Protein AF-A0A936BQR2-F1 (afdb_monomer_lite)

Structure (mmCIF, N/CA/C/O backbone):
data_AF-A0A936BQR2-F1
#
_entry.id   AF-A0A936BQR2-F1
#
loop_
_atom_site.group_PDB
_atom_site.id
_atom_site.type_symbol
_atom_site.label_atom_id
_atom_site.label_alt_id
_atom_site.label_comp_id
_atom_site.label_asym_id
_atom_site.label_entity_id
_atom_site.label_seq_id
_atom_site.pdbx_PDB_ins_code
_atom_site.Cartn_x
_atom_site.Cartn_y
_atom_site.Cartn_z
_atom_site.occupancy
_atom_site.B_iso_or_equiv
_atom_site.auth_seq_id
_atom_site.auth_comp_id
_atom_site.auth_asym_id
_atom_site.auth_atom_id
_atom_site.pdbx_PDB_model_num
ATOM 1 N N . MET A 1 1 ? -41.779 11.388 10.250 1.00 41.12 1 MET A N 1
ATOM 2 C CA . MET A 1 1 ? -40.320 11.271 10.472 1.00 41.12 1 MET A CA 1
ATOM 3 C C . MET A 1 1 ? -39.659 11.053 9.117 1.00 41.12 1 MET A C 1
ATOM 5 O O . MET A 1 1 ? -39.902 10.021 8.506 1.00 41.12 1 MET A O 1
ATOM 9 N N . ALA A 1 2 ? -38.935 12.044 8.592 1.00 42.56 2 ALA A N 1
ATOM 10 C CA . ALA A 1 2 ? -38.264 11.932 7.296 1.00 42.56 2 ALA A CA 1
ATOM 11 C C . ALA A 1 2 ? -36.921 11.211 7.485 1.00 42.56 2 ALA A C 1
ATOM 13 O O . ALA A 1 2 ? -36.078 11.662 8.257 1.00 42.56 2 ALA A O 1
ATOM 14 N N . ARG A 1 3 ? -36.742 10.065 6.821 1.00 50.03 3 ARG A N 1
ATOM 15 C CA . ARG A 1 3 ? -35.453 9.361 6.762 1.00 50.03 3 ARG A CA 1
ATOM 16 C C . ARG A 1 3 ? -34.489 10.243 5.958 1.00 50.03 3 ARG A C 1
ATOM 18 O O . ARG A 1 3 ? -34.887 10.659 4.868 1.00 50.03 3 ARG A O 1
ATOM 25 N N . PRO A 1 4 ? -33.266 10.541 6.428 1.00 55.00 4 PRO A N 1
ATOM 26 C CA . PRO A 1 4 ? -32.310 11.248 5.592 1.00 55.00 4 PRO A CA 1
ATOM 27 C C . PRO A 1 4 ? -31.961 10.343 4.407 1.00 55.00 4 PRO A C 1
ATOM 29 O O . PRO A 1 4 ? -31.366 9.278 4.560 1.00 55.00 4 PRO A O 1
ATOM 32 N N . SER A 1 5 ? -32.414 10.751 3.224 1.00 53.25 5 SER A N 1
ATOM 33 C CA . SER A 1 5 ? -31.957 10.229 1.944 1.00 53.25 5 SER A CA 1
ATOM 34 C C . SER A 1 5 ? -30.459 10.501 1.859 1.00 53.25 5 SER A C 1
ATOM 36 O O . SER A 1 5 ? -30.055 11.632 1.598 1.00 53.25 5 SER A O 1
ATOM 38 N N . SER A 1 6 ? -29.635 9.485 2.116 1.00 56.16 6 SER A N 1
ATOM 39 C CA . SER A 1 6 ? -28.209 9.536 1.813 1.00 56.16 6 SER A CA 1
ATOM 40 C C . SER A 1 6 ? -28.067 9.636 0.297 1.00 56.16 6 SER A C 1
ATOM 42 O O . SER A 1 6 ? -28.159 8.630 -0.411 1.00 56.16 6 SER A O 1
ATOM 44 N N . SER A 1 7 ? -27.912 10.858 -0.198 1.00 56.66 7 SER A N 1
ATOM 45 C CA . SER A 1 7 ? -27.530 11.156 -1.571 1.00 56.66 7 SER A CA 1
ATOM 46 C C . SER A 1 7 ? -26.202 10.454 -1.835 1.00 56.66 7 SER A C 1
ATOM 48 O O . SER A 1 7 ? -25.147 10.925 -1.423 1.00 56.66 7 SER A O 1
ATOM 50 N N . HIS A 1 8 ? -26.253 9.262 -2.423 1.00 58.16 8 HIS A N 1
ATOM 51 C CA . HIS A 1 8 ? -25.055 8.536 -2.808 1.00 58.16 8 HIS A CA 1
ATOM 52 C C . HIS A 1 8 ? -24.486 9.267 -4.025 1.00 58.16 8 HIS A C 1
ATOM 54 O O . HIS A 1 8 ? -24.957 9.081 -5.149 1.00 58.16 8 HIS A O 1
ATOM 60 N N . ASP A 1 9 ? -23.543 10.176 -3.784 1.00 57.75 9 ASP A N 1
ATOM 61 C CA . ASP A 1 9 ? -22.760 10.810 -4.835 1.00 57.75 9 ASP A CA 1
ATOM 62 C C . ASP A 1 9 ? -22.089 9.690 -5.636 1.00 57.75 9 ASP A C 1
ATOM 64 O O . ASP A 1 9 ? -21.224 8.980 -5.127 1.00 57.75 9 ASP A O 1
ATOM 68 N N . LYS A 1 10 ? -22.516 9.476 -6.887 1.00 59.38 10 LYS A N 1
ATOM 69 C CA . LYS A 1 10 ? -22.007 8.390 -7.752 1.00 59.38 10 LYS A CA 1
ATOM 70 C C . LYS A 1 10 ? -20.494 8.480 -8.010 1.00 59.38 10 LYS A C 1
ATOM 72 O O . LYS A 1 10 ? -19.912 7.566 -8.584 1.00 59.38 10 LYS A O 1
ATOM 77 N N . THR A 1 11 ? -19.874 9.585 -7.612 1.00 64.81 11 THR A N 1
ATOM 78 C CA . THR A 1 11 ? -18.440 9.876 -7.669 1.00 64.81 11 THR A CA 1
ATOM 79 C C . THR A 1 11 ? -17.664 9.356 -6.459 1.00 64.81 1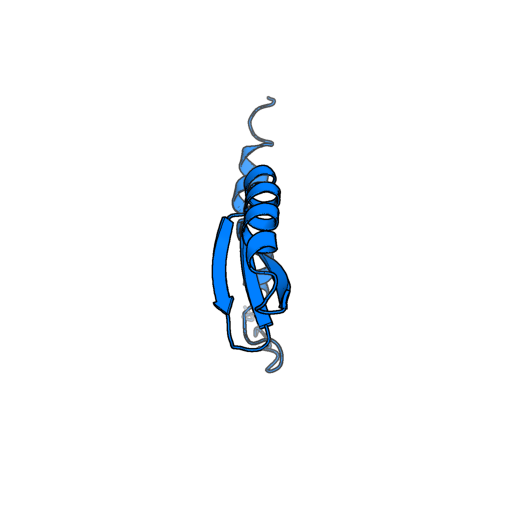1 THR A C 1
ATOM 81 O O . THR A 1 11 ? -16.455 9.163 -6.573 1.00 64.81 11 THR A O 1
ATOM 84 N N . LYS A 1 12 ? -18.317 9.087 -5.319 1.00 61.03 12 LYS A N 1
ATOM 85 C CA . LYS A 1 12 ? -17.683 8.474 -4.147 1.00 61.03 12 LYS A CA 1
ATOM 86 C C . LYS A 1 12 ? -18.099 7.001 -4.052 1.00 61.03 12 LYS A C 1
ATOM 88 O O . LYS A 1 12 ? -19.212 6.713 -3.625 1.00 61.03 12 LYS A O 1
ATOM 93 N N . PRO A 1 13 ? -17.217 6.049 -4.418 1.00 71.19 13 PRO A N 1
ATOM 94 C CA . PRO A 1 13 ? -17.552 4.621 -4.455 1.00 71.19 13 PRO A CA 1
ATOM 95 C C . PRO A 1 13 ? -17.829 4.012 -3.073 1.00 71.19 13 PRO A C 1
ATOM 97 O O . PRO A 1 13 ? -18.259 2.863 -2.986 1.00 71.19 13 PRO A O 1
ATOM 100 N N . TYR A 1 14 ? -17.571 4.759 -1.998 1.00 67.94 14 TYR A N 1
ATOM 101 C CA . TYR A 1 14 ? -17.726 4.302 -0.626 1.00 67.94 14 TYR A CA 1
ATOM 102 C C . TYR A 1 14 ? -18.501 5.331 0.212 1.00 67.94 14 TYR A C 1
ATOM 104 O O . TYR A 1 14 ? -18.374 6.533 -0.035 1.00 67.94 14 TYR A O 1
ATOM 112 N N . PRO A 1 15 ? -19.281 4.886 1.218 1.00 78.44 15 PRO A N 1
ATOM 113 C CA . PRO A 1 15 ? -19.990 5.781 2.130 1.00 78.44 15 PRO A CA 1
ATOM 114 C C . PRO A 1 15 ? -19.046 6.720 2.890 1.00 78.44 15 PRO A C 1
ATOM 116 O O . PRO A 1 15 ? -17.990 6.298 3.351 1.00 78.44 15 PRO A O 1
ATOM 119 N N . GLU A 1 16 ? -19.475 7.959 3.133 1.00 75.88 16 GLU A N 1
ATOM 120 C CA . GLU A 1 16 ? -18.697 8.964 3.879 1.00 75.88 16 GLU A CA 1
ATOM 121 C C . GLU A 1 16 ? -18.314 8.495 5.296 1.00 75.88 16 GLU A C 1
ATOM 123 O O . GLU A 1 16 ? -17.212 8.754 5.775 1.00 75.88 16 GLU A O 1
ATOM 128 N N . ALA A 1 17 ? -19.173 7.698 5.939 1.00 75.81 17 ALA A N 1
ATOM 129 C CA . ALA A 1 17 ? -18.893 7.090 7.240 1.00 75.81 17 ALA A CA 1
ATOM 130 C C . ALA A 1 17 ? -17.621 6.211 7.249 1.00 75.81 17 ALA A C 1
ATOM 132 O O . ALA A 1 17 ? -17.021 6.010 8.302 1.00 75.81 17 ALA A O 1
ATOM 133 N N . TRP A 1 18 ? -17.172 5.694 6.098 1.00 75.19 18 TRP A N 1
ATOM 134 C CA . TRP A 1 18 ? -15.933 4.912 6.012 1.00 75.19 18 TRP A CA 1
ATOM 135 C C . TRP A 1 18 ? -14.677 5.776 6.153 1.00 75.19 18 TRP A C 1
ATOM 137 O O . TRP A 1 18 ? -13.682 5.325 6.721 1.00 75.19 18 TRP A O 1
ATOM 147 N N . GLU A 1 19 ? -14.733 7.040 5.729 1.00 74.62 19 GLU A N 1
ATOM 148 C CA . GLU A 1 19 ? -13.656 8.006 5.978 1.00 74.62 19 GLU A CA 1
ATOM 149 C C . GLU A 1 19 ? -13.496 8.279 7.492 1.00 74.62 19 GLU A C 1
ATOM 151 O O . GLU A 1 19 ? -12.423 8.667 7.958 1.00 74.62 19 GLU A O 1
ATOM 156 N N . GLN A 1 20 ? -14.540 8.031 8.293 1.00 77.12 20 GLN A N 1
ATOM 157 C CA . GLN A 1 20 ? -14.551 8.265 9.742 1.00 77.12 20 GLN A CA 1
ATOM 158 C C . GLN A 1 20 ? -14.002 7.098 10.577 1.00 77.12 20 GLN A C 1
ATOM 160 O O . GLN A 1 20 ? -13.665 7.300 11.742 1.00 77.12 20 GLN A O 1
ATOM 165 N N . VAL A 1 21 ? -13.868 5.891 10.014 1.00 81.88 21 VAL A N 1
ATOM 166 C CA . VAL A 1 21 ? -13.442 4.691 10.771 1.00 81.88 21 VAL A CA 1
ATOM 167 C C . VAL A 1 21 ? -11.981 4.309 10.550 1.00 81.88 21 VAL A C 1
ATOM 169 O O . VAL A 1 21 ? -11.375 3.672 11.417 1.00 81.88 21 VAL A O 1
ATOM 172 N N . ALA A 1 22 ? -11.383 4.708 9.427 1.00 85.69 22 ALA A N 1
ATOM 173 C CA . ALA A 1 22 ? -9.995 4.393 9.114 1.00 85.69 22 ALA A CA 1
ATOM 174 C C . ALA A 1 22 ? -9.345 5.460 8.231 1.00 85.69 22 ALA A C 1
ATOM 176 O O . ALA A 1 22 ? -9.994 6.073 7.391 1.00 85.69 22 ALA A O 1
ATOM 177 N N . ASP A 1 23 ? -8.040 5.640 8.404 1.00 89.25 23 ASP A N 1
ATOM 178 C CA . ASP A 1 23 ? -7.195 6.368 7.469 1.00 89.25 23 ASP A CA 1
ATOM 179 C C . ASP A 1 23 ? -6.406 5.380 6.607 1.00 89.25 23 ASP A C 1
ATOM 181 O O . ASP A 1 23 ? -5.950 4.336 7.087 1.00 89.25 23 ASP A O 1
ATOM 185 N N . LEU A 1 24 ? -6.206 5.737 5.338 1.00 91.25 24 LEU A N 1
ATOM 186 C CA . LEU A 1 24 ? -5.377 4.996 4.391 1.00 91.25 24 LEU A 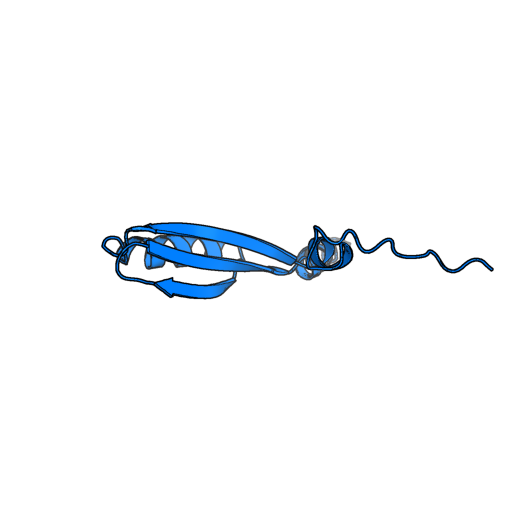CA 1
ATOM 187 C C . LEU A 1 24 ? -4.212 5.862 3.909 1.00 91.25 24 LEU A C 1
ATOM 189 O O . LEU A 1 24 ? -4.336 7.075 3.748 1.00 91.25 24 LEU A O 1
ATOM 193 N N . ARG A 1 25 ? -3.068 5.227 3.658 1.00 93.69 25 ARG A N 1
ATOM 194 C CA . ARG A 1 25 ? -1.886 5.847 3.053 1.00 93.69 25 ARG A CA 1
ATOM 195 C C . ARG A 1 25 ? -1.370 4.971 1.932 1.00 93.69 25 ARG A C 1
ATOM 197 O O . ARG A 1 25 ? -1.203 3.769 2.117 1.00 93.69 25 ARG A O 1
ATOM 204 N N . VAL A 1 26 ? -1.092 5.586 0.789 1.00 94.81 26 VAL A N 1
ATOM 205 C CA . VAL A 1 26 ? -0.573 4.898 -0.392 1.00 94.81 26 VAL A CA 1
ATOM 206 C C . VAL A 1 26 ? 0.794 5.471 -0.725 1.00 94.81 26 VAL A C 1
ATOM 208 O O . VAL A 1 26 ? 0.929 6.676 -0.921 1.00 94.81 26 VAL A O 1
ATOM 211 N N . PHE A 1 27 ? 1.794 4.603 -0.792 1.00 95.38 27 PHE A N 1
ATOM 212 C CA . PHE A 1 27 ? 3.123 4.933 -1.290 1.00 95.38 27 PHE A CA 1
ATOM 213 C C . PHE A 1 27 ? 3.303 4.298 -2.659 1.00 95.38 27 PHE A C 1
ATOM 215 O O . PHE A 1 27 ? 2.879 3.162 -2.873 1.00 95.38 27 PHE A O 1
ATOM 222 N N . ARG A 1 28 ? 3.926 5.040 -3.573 1.00 95.00 28 ARG A N 1
ATOM 223 C CA . ARG A 1 28 ? 4.278 4.566 -4.909 1.00 95.00 28 ARG A CA 1
ATOM 224 C C . ARG A 1 28 ? 5.753 4.813 -5.159 1.00 95.00 28 ARG A C 1
ATOM 226 O O . ARG A 1 28 ? 6.284 5.844 -4.753 1.00 95.00 28 ARG A O 1
ATOM 233 N N . THR A 1 29 ? 6.401 3.870 -5.817 1.00 95.06 29 THR A N 1
ATOM 234 C CA . THR A 1 29 ? 7.777 4.006 -6.297 1.00 95.06 29 THR A CA 1
ATOM 235 C C . THR A 1 29 ? 7.948 3.121 -7.521 1.00 95.06 29 THR A C 1
ATOM 237 O O . THR A 1 29 ? 7.022 2.407 -7.905 1.00 95.06 29 THR A O 1
ATOM 240 N N . THR A 1 30 ? 9.107 3.174 -8.166 1.00 93.69 30 THR A N 1
ATOM 241 C CA . THR A 1 30 ? 9.369 2.288 -9.302 1.00 93.69 30 THR A CA 1
ATOM 242 C C . THR A 1 30 ? 9.522 0.837 -8.843 1.00 93.69 30 THR A C 1
ATOM 244 O O . THR A 1 30 ? 10.005 0.577 -7.740 1.00 93.69 30 THR A O 1
ATOM 247 N N . ALA A 1 31 ? 9.188 -0.128 -9.699 1.00 88.69 31 ALA A N 1
ATOM 248 C CA . ALA A 1 31 ? 9.367 -1.549 -9.391 1.00 88.69 31 ALA A CA 1
ATOM 249 C C . ALA A 1 31 ? 10.833 -1.926 -9.095 1.00 88.69 31 ALA A C 1
ATOM 251 O O . ALA A 1 31 ? 11.101 -2.939 -8.464 1.00 88.69 31 ALA A O 1
ATOM 252 N N . ARG A 1 32 ? 11.812 -1.105 -9.494 1.00 89.38 32 ARG A N 1
ATOM 253 C CA . ARG A 1 32 ? 13.237 -1.331 -9.189 1.00 89.38 32 ARG A CA 1
ATOM 254 C C . ARG A 1 32 ? 13.622 -0.962 -7.756 1.00 89.38 32 ARG A C 1
ATOM 256 O O . ARG A 1 32 ? 14.665 -1.388 -7.277 1.00 89.38 32 ARG A O 1
ATOM 263 N N . GLU A 1 33 ? 12.793 -0.191 -7.061 1.00 89.81 33 GLU A N 1
ATOM 264 C CA . GLU A 1 33 ? 13.079 0.337 -5.724 1.00 89.81 33 GLU A CA 1
ATOM 265 C C . GLU A 1 33 ? 12.347 -0.448 -4.623 1.00 89.81 33 GLU A C 1
ATOM 267 O O . GLU A 1 33 ? 11.844 0.134 -3.659 1.00 89.81 33 GLU A O 1
ATOM 272 N N . TRP A 1 34 ? 12.306 -1.781 -4.746 1.00 88.94 34 TRP A N 1
ATOM 273 C CA . TRP A 1 34 ? 11.663 -2.679 -3.773 1.00 88.94 34 TRP A CA 1
ATOM 274 C C . TRP A 1 34 ? 12.163 -2.492 -2.333 1.00 88.94 34 TRP A C 1
ATOM 276 O O . TRP A 1 34 ? 11.389 -2.648 -1.390 1.00 88.94 34 TRP A O 1
ATOM 286 N N . ASP A 1 35 ? 13.424 -2.097 -2.154 1.00 91.81 35 ASP A N 1
ATOM 287 C CA . ASP A 1 35 ? 14.038 -1.878 -0.838 1.00 91.81 35 ASP A CA 1
ATOM 288 C C . ASP A 1 35 ? 13.309 -0.801 -0.008 1.00 91.81 35 ASP A C 1
ATOM 290 O O . ASP A 1 35 ? 13.138 -0.934 1.207 1.00 91.81 35 ASP A O 1
ATOM 294 N N . ARG A 1 36 ? 12.726 0.210 -0.674 1.00 92.88 36 ARG A N 1
ATOM 295 C CA . ARG A 1 36 ? 11.959 1.277 -0.008 1.00 92.88 36 ARG A CA 1
ATOM 296 C C . ARG A 1 36 ? 10.756 0.747 0.768 1.00 92.88 36 ARG A C 1
ATOM 298 O O . ARG A 1 36 ? 10.353 1.360 1.758 1.00 92.88 36 ARG A O 1
ATOM 305 N N . LEU A 1 37 ? 10.200 -0.401 0.369 1.00 93.62 37 LEU A N 1
ATOM 306 C CA . LEU A 1 37 ? 9.085 -1.027 1.074 1.00 93.62 37 LEU A CA 1
ATOM 307 C C . LEU A 1 37 ? 9.454 -1.383 2.518 1.00 93.62 37 LEU A C 1
ATOM 309 O O . LEU A 1 37 ? 8.628 -1.203 3.416 1.00 93.62 37 LEU A O 1
ATOM 313 N N . ALA A 1 38 ? 10.678 -1.861 2.758 1.00 93.69 38 ALA A N 1
ATOM 314 C CA . ALA A 1 38 ? 11.142 -2.192 4.101 1.00 93.69 38 ALA A CA 1
ATOM 315 C C . ALA A 1 38 ? 11.204 -0.933 4.980 1.00 93.69 38 ALA A C 1
ATOM 317 O O . ALA A 1 38 ? 10.689 -0.934 6.102 1.00 93.69 38 ALA A O 1
ATOM 318 N N . THR A 1 39 ? 11.736 0.166 4.436 1.00 96.25 39 THR A N 1
ATOM 319 C CA . THR A 1 39 ? 11.775 1.472 5.107 1.00 96.25 39 THR A CA 1
ATOM 320 C C . THR A 1 39 ? 10.373 1.987 5.430 1.00 96.25 39 THR A C 1
ATOM 322 O O . THR A 1 39 ? 10.103 2.370 6.570 1.00 96.25 39 THR A O 1
ATOM 325 N N . TRP A 1 40 ? 9.447 1.954 4.466 1.00 96.69 40 TRP A N 1
ATOM 326 C CA . TRP A 1 40 ? 8.066 2.389 4.693 1.00 96.69 40 TRP A CA 1
ATOM 327 C C . TRP A 1 40 ? 7.365 1.529 5.731 1.00 96.69 40 TRP A C 1
ATOM 329 O O . TRP A 1 40 ? 6.681 2.060 6.603 1.00 96.69 40 TRP A O 1
ATOM 339 N N . ARG A 1 41 ? 7.550 0.206 5.675 1.00 95.94 41 ARG A N 1
ATOM 340 C CA . ARG A 1 41 ? 6.970 -0.715 6.651 1.00 95.94 41 ARG A CA 1
ATOM 341 C C . ARG A 1 41 ? 7.459 -0.394 8.057 1.00 95.94 41 ARG A C 1
ATOM 343 O O . ARG A 1 41 ? 6.633 -0.365 8.967 1.00 95.94 41 ARG A O 1
ATOM 350 N N . ALA A 1 42 ? 8.750 -0.125 8.236 1.00 96.62 42 ALA A N 1
ATOM 351 C CA . ALA A 1 42 ? 9.308 0.248 9.531 1.00 96.62 42 ALA A CA 1
ATOM 352 C C . ALA A 1 42 ? 8.719 1.573 10.058 1.00 96.62 42 ALA A C 1
ATOM 354 O O . ALA A 1 42 ? 8.221 1.603 11.186 1.00 96.62 42 ALA A O 1
ATOM 355 N N . ASP A 1 43 ? 8.693 2.639 9.243 1.00 96.19 43 ASP A N 1
ATOM 356 C CA . ASP A 1 43 ? 8.129 3.942 9.647 1.00 96.19 43 ASP A CA 1
ATOM 357 C C . ASP A 1 43 ? 6.632 3.845 9.972 1.00 96.19 43 ASP A C 1
ATOM 359 O O . ASP A 1 43 ? 6.166 4.308 11.015 1.00 96.19 43 ASP A O 1
ATOM 363 N N . MET A 1 44 ? 5.866 3.187 9.100 1.00 96.19 44 MET A N 1
ATOM 364 C CA . MET A 1 44 ? 4.424 3.031 9.261 1.00 96.19 44 MET A CA 1
ATOM 365 C C . MET A 1 44 ? 4.091 2.192 10.496 1.00 96.19 44 MET A C 1
ATOM 367 O O . MET A 1 44 ? 3.270 2.619 11.311 1.00 96.19 44 MET A O 1
ATOM 371 N N . THR A 1 45 ? 4.782 1.068 10.706 1.00 94.00 45 THR A N 1
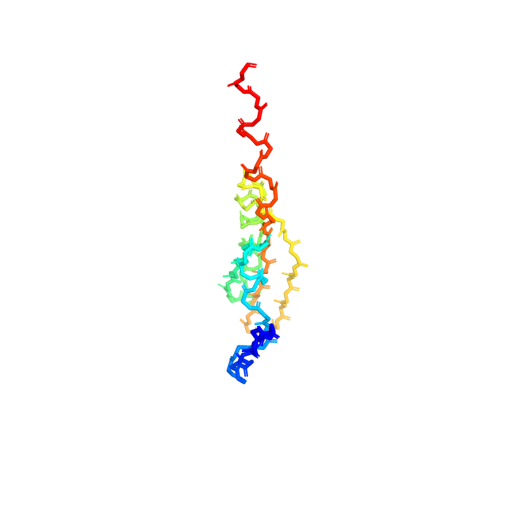ATOM 372 C CA . THR A 1 45 ? 4.574 0.218 11.891 1.00 94.00 45 THR A CA 1
ATOM 373 C C . THR A 1 45 ? 4.860 0.991 13.178 1.00 94.00 45 THR A C 1
ATOM 375 O O . THR A 1 45 ? 4.047 0.955 14.100 1.00 94.00 45 THR A O 1
ATOM 378 N N . LYS A 1 46 ? 5.947 1.779 13.225 1.00 94.81 46 LYS A N 1
ATOM 379 C CA . LYS A 1 46 ? 6.276 2.648 14.371 1.00 94.81 46 LYS A CA 1
ATOM 380 C C . LYS A 1 46 ? 5.173 3.665 14.679 1.00 94.81 46 LYS A C 1
ATOM 382 O O . LYS A 1 46 ? 4.978 4.046 15.828 1.00 94.81 46 LYS A O 1
ATOM 387 N N . ARG A 1 47 ? 4.429 4.099 13.662 1.00 92.81 47 ARG A N 1
ATOM 388 C CA . ARG A 1 47 ? 3.333 5.076 13.770 1.00 92.81 47 ARG A CA 1
ATOM 389 C C . ARG A 1 47 ? 1.958 4.424 13.975 1.00 92.81 47 ARG A C 1
ATOM 391 O O . ARG A 1 47 ? 0.934 5.119 13.934 1.00 92.81 47 ARG A O 1
ATOM 398 N N . GLY A 1 48 ? 1.921 3.106 14.177 1.00 92.62 48 GLY A N 1
ATOM 399 C CA . GLY A 1 48 ? 0.700 2.326 14.379 1.00 92.62 48 GLY A CA 1
ATOM 400 C C . GLY A 1 48 ? -0.100 2.071 13.100 1.00 92.62 48 GLY A C 1
ATOM 401 O O . GLY A 1 48 ? -1.289 1.776 13.171 1.00 92.62 48 GLY A O 1
ATOM 402 N N . TRP A 1 49 ? 0.518 2.220 11.930 1.00 95.44 49 TRP A N 1
ATOM 403 C CA . TRP A 1 49 ? -0.079 1.867 10.645 1.00 95.44 49 TRP A CA 1
ATOM 404 C C . TRP A 1 49 ? 0.250 0.419 10.290 1.00 95.44 49 TRP A C 1
ATOM 406 O O . TRP A 1 49 ? 1.360 -0.055 10.530 1.00 95.44 49 TRP A O 1
ATOM 416 N N . LYS A 1 50 ? -0.702 -0.280 9.674 1.00 94.25 50 LYS A N 1
ATOM 417 C CA . LYS A 1 50 ? -0.540 -1.665 9.222 1.00 94.25 50 LYS A CA 1
ATOM 418 C C . LYS A 1 50 ? -0.460 -1.708 7.704 1.00 94.25 50 LYS A C 1
ATOM 420 O O . LYS A 1 50 ? -1.251 -1.055 7.029 1.00 94.25 50 LYS A O 1
ATOM 425 N N . LEU A 1 51 ? 0.487 -2.477 7.171 1.00 95.56 51 LEU A N 1
ATOM 426 C CA . LEU A 1 51 ? 0.563 -2.751 5.737 1.00 95.56 51 LEU A CA 1
ATOM 427 C C . LEU A 1 51 ? -0.594 -3.681 5.356 1.00 95.56 51 LEU A C 1
ATOM 429 O O . LEU A 1 51 ? -0.694 -4.781 5.893 1.00 95.56 51 LEU A O 1
ATOM 433 N N . LEU A 1 52 ? -1.468 -3.222 4.465 1.00 94.69 52 LEU A N 1
ATOM 434 C CA . LEU A 1 52 ? -2.669 -3.947 4.048 1.00 94.69 52 LEU A CA 1
ATOM 435 C C . LEU A 1 52 ? -2.462 -4.681 2.728 1.00 94.69 52 LEU A C 1
ATOM 437 O O . LEU A 1 52 ? -2.919 -5.808 2.563 1.00 94.69 52 LEU A O 1
ATOM 441 N N . ARG A 1 53 ? -1.795 -4.029 1.774 1.00 94.75 53 ARG A N 1
ATOM 442 C CA . ARG A 1 53 ? -1.568 -4.580 0.440 1.00 94.75 53 ARG A CA 1
ATOM 443 C C . ARG A 1 53 ? -0.282 -4.027 -0.145 1.00 94.75 53 ARG A C 1
ATOM 445 O O . ARG A 1 53 ? 0.008 -2.845 0.004 1.00 94.75 53 ARG A O 1
ATOM 452 N N . VAL A 1 54 ? 0.449 -4.880 -0.846 1.00 95.44 54 VAL A N 1
ATOM 453 C CA . VAL A 1 54 ? 1.508 -4.471 -1.767 1.00 95.44 54 VAL A CA 1
ATOM 454 C C . VAL A 1 54 ? 1.130 -5.017 -3.130 1.00 95.44 54 VAL A C 1
ATOM 456 O O . VAL A 1 54 ? 0.756 -6.183 -3.248 1.00 95.44 54 VAL A O 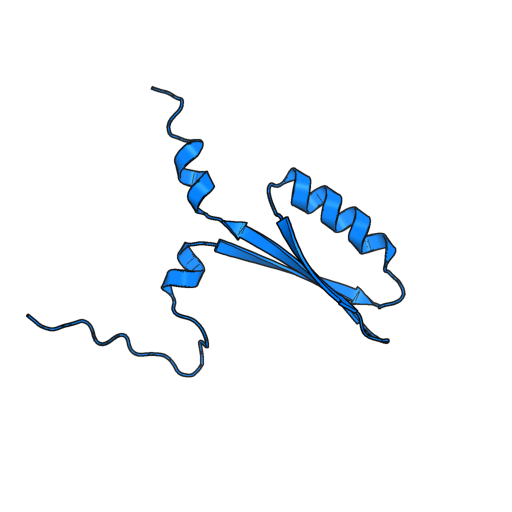1
ATOM 459 N N . THR A 1 55 ? 1.180 -4.170 -4.144 1.00 94.62 55 THR A N 1
ATOM 460 C CA . THR A 1 55 ? 1.040 -4.564 -5.544 1.00 94.62 55 THR A CA 1
ATOM 461 C 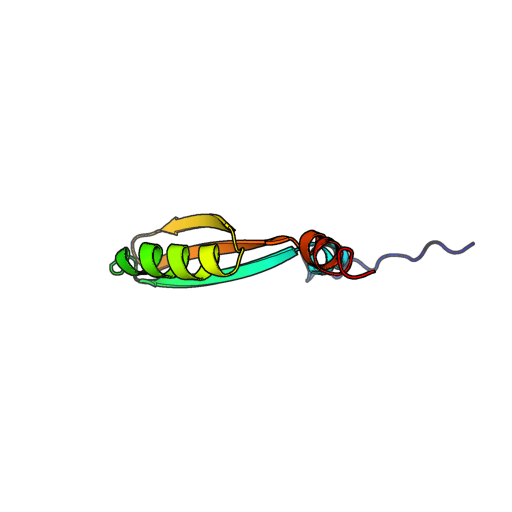C . THR A 1 55 ? 2.271 -4.080 -6.282 1.00 94.62 55 THR A C 1
ATOM 463 O O . THR A 1 55 ? 2.692 -2.946 -6.081 1.00 94.62 55 THR A O 1
ATOM 466 N N . THR A 1 56 ? 2.846 -4.932 -7.118 1.00 91.69 56 THR A N 1
ATOM 467 C CA . THR A 1 56 ? 3.938 -4.564 -8.018 1.00 91.69 56 THR A CA 1
ATOM 468 C C . THR A 1 56 ? 3.535 -4.973 -9.425 1.00 91.69 56 THR A C 1
ATOM 470 O O . THR A 1 56 ? 2.936 -6.037 -9.594 1.00 91.69 56 THR A O 1
ATOM 473 N N . ASP A 1 57 ? 3.859 -4.145 -10.405 1.00 88.62 57 ASP A N 1
ATOM 474 C CA . ASP A 1 57 ? 3.990 -4.556 -11.802 1.00 88.62 57 ASP A CA 1
ATOM 475 C C . ASP A 1 57 ? 5.457 -4.360 -12.250 1.00 88.62 57 ASP A C 1
ATOM 477 O O . ASP A 1 57 ? 6.337 -4.200 -11.397 1.00 88.62 57 ASP A O 1
ATOM 481 N N . ASP A 1 58 ? 5.732 -4.408 -13.555 1.00 86.88 58 ASP A N 1
ATOM 482 C CA . ASP A 1 58 ? 7.041 -4.104 -14.147 1.00 86.88 58 ASP A CA 1
ATOM 483 C C . ASP A 1 58 ? 7.461 -2.630 -13.972 1.00 86.88 58 ASP A C 1
ATOM 485 O O . ASP A 1 58 ? 8.656 -2.316 -13.995 1.00 86.88 58 ASP A O 1
ATOM 489 N N . VAL A 1 59 ? 6.503 -1.715 -13.791 1.00 89.06 59 VAL A N 1
ATOM 490 C CA . VAL A 1 59 ? 6.738 -0.265 -13.746 1.00 89.06 59 VAL A CA 1
ATOM 491 C C . VAL A 1 59 ? 6.678 0.287 -12.325 1.00 89.06 59 VAL A C 1
ATOM 493 O O . VAL A 1 59 ? 7.597 0.998 -11.901 1.00 89.06 59 VAL A O 1
ATOM 496 N N . GLU A 1 60 ? 5.632 -0.030 -11.567 1.00 93.12 60 GLU A N 1
ATOM 497 C CA . GLU A 1 60 ? 5.376 0.546 -10.251 1.00 93.12 60 GLU A CA 1
ATOM 498 C C . GLU A 1 60 ? 5.233 -0.499 -9.142 1.00 93.12 60 GLU A C 1
ATOM 500 O O . GLU A 1 60 ? 4.677 -1.584 -9.296 1.00 93.12 60 GLU A O 1
ATOM 505 N N . LEU A 1 61 ? 5.719 -0.113 -7.966 1.00 94.44 61 LEU A N 1
ATOM 506 C CA . LEU A 1 61 ? 5.413 -0.743 -6.697 1.00 94.44 61 LEU A CA 1
ATOM 507 C C . LEU A 1 61 ? 4.516 0.200 -5.907 1.00 94.44 61 LEU A C 1
ATOM 509 O O . LEU A 1 61 ? 4.862 1.358 -5.658 1.00 94.44 61 LEU A O 1
ATOM 513 N N . VAL A 1 62 ? 3.380 -0.323 -5.464 1.00 96.25 62 VAL A N 1
ATOM 514 C CA . VAL A 1 62 ? 2.385 0.390 -4.670 1.00 96.25 62 VAL 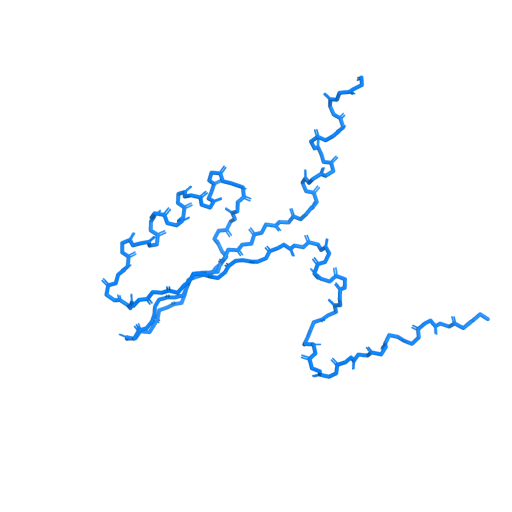A CA 1
ATOM 515 C C . VAL A 1 62 ? 2.181 -0.327 -3.341 1.00 96.25 62 VAL A C 1
ATOM 517 O O . VAL A 1 62 ? 1.847 -1.510 -3.296 1.00 96.25 62 VAL A O 1
ATOM 520 N N . ALA A 1 63 ? 2.351 0.402 -2.241 1.00 96.88 63 ALA A N 1
ATOM 521 C CA . ALA A 1 63 ? 2.127 -0.088 -0.887 1.00 96.88 63 ALA A CA 1
ATOM 522 C C . ALA A 1 63 ? 0.971 0.674 -0.231 1.00 96.88 63 ALA A C 1
ATOM 524 O O . ALA A 1 63 ? 1.002 1.900 -0.118 1.00 96.88 63 ALA A O 1
ATOM 525 N N . VAL A 1 64 ? -0.042 -0.062 0.221 1.00 96.38 64 VAL A N 1
ATOM 526 C CA . VAL A 1 64 ? -1.239 0.464 0.880 1.00 96.38 64 VAL A CA 1
ATOM 527 C C . VAL A 1 64 ? -1.174 0.145 2.365 1.00 96.38 64 VAL A C 1
ATOM 529 O O . VAL A 1 64 ? -1.124 -1.019 2.764 1.00 96.38 64 VAL A O 1
ATOM 532 N N . PHE A 1 65 ? -1.223 1.186 3.184 1.00 95.94 65 PHE A N 1
ATOM 533 C CA . PHE A 1 65 ? -1.269 1.115 4.636 1.00 95.94 65 PHE A CA 1
ATOM 534 C C . PHE A 1 65 ? -2.613 1.608 5.153 1.00 95.94 65 PHE A C 1
ATOM 536 O O . PHE A 1 65 ? -3.205 2.517 4.575 1.00 95.94 65 PHE A O 1
ATOM 543 N N . GLY A 1 66 ? -3.057 1.054 6.277 1.00 93.88 66 GLY A N 1
ATOM 544 C CA . GLY A 1 66 ? -4.257 1.504 6.967 1.00 93.88 66 GLY A CA 1
ATOM 545 C C . GLY A 1 66 ? -4.070 1.622 8.470 1.00 93.88 66 GLY A C 1
ATOM 546 O O . GLY A 1 66 ? -3.261 0.911 9.075 1.00 93.88 66 GLY A O 1
ATOM 547 N N . LYS A 1 67 ? -4.836 2.531 9.066 1.00 92.06 67 LYS A N 1
ATOM 548 C CA . LYS A 1 67 ? -4.910 2.750 10.509 1.00 92.06 67 LYS A CA 1
ATOM 549 C C . LYS A 1 67 ? -6.360 3.018 10.904 1.00 92.06 67 LYS A C 1
ATOM 551 O O . LYS A 1 67 ? -6.987 3.924 10.373 1.00 92.06 67 LYS A O 1
ATOM 556 N N . THR A 1 68 ? -6.906 2.227 11.822 1.00 87.81 68 THR A N 1
ATOM 557 C CA . THR A 1 68 ? -8.274 2.404 12.333 1.00 87.81 68 THR A CA 1
ATOM 558 C C . THR A 1 68 ? -8.323 3.521 13.373 1.00 87.81 68 THR A C 1
ATOM 560 O O . THR A 1 68 ? -7.477 3.569 14.266 1.00 87.81 68 THR A O 1
ATOM 563 N N . LYS A 1 69 ? -9.335 4.389 13.300 1.00 80.31 69 LYS A N 1
ATOM 564 C CA . LYS A 1 69 ? -9.518 5.532 14.214 1.00 80.31 69 LYS A CA 1
ATOM 565 C C . LYS A 1 69 ? -10.036 5.128 15.599 1.00 80.31 69 LYS A C 1
ATOM 567 O O . LYS A 1 69 ? -9.926 5.911 16.536 1.00 80.31 69 LYS A O 1
ATOM 572 N N . SER A 1 70 ? -10.507 3.889 15.764 1.00 65.81 70 SER A N 1
ATOM 573 C CA . SER A 1 70 ? -11.000 3.327 17.034 1.00 65.81 70 SER A CA 1
ATOM 574 C C . SER A 1 70 ? -9.961 3.317 18.170 1.00 65.81 70 SER A C 1
ATOM 576 O O . SER A 1 70 ? -10.337 3.238 19.334 1.00 65.81 70 SER A O 1
ATOM 578 N N . ASP A 1 71 ? -8.670 3.455 17.852 1.00 51.28 71 ASP A N 1
ATOM 579 C CA . ASP A 1 71 ? -7.578 3.514 18.835 1.00 51.28 71 ASP A CA 1
ATOM 580 C C . ASP A 1 71 ? -7.365 4.926 19.431 1.00 51.28 71 ASP A C 1
ATOM 582 O O . ASP A 1 71 ? -6.807 5.070 20.516 1.00 51.28 71 ASP A O 1
ATOM 586 N N . LEU A 1 72 ? -7.887 5.986 18.791 1.00 52.84 72 LEU A N 1
ATOM 587 C CA . LEU A 1 72 ? -7.820 7.355 19.331 1.00 52.84 72 LEU A CA 1
ATOM 588 C C . LEU A 1 72 ? -8.694 7.537 20.583 1.00 52.84 72 LEU A C 1
ATOM 590 O O . LEU A 1 72 ? -8.398 8.396 21.406 1.00 52.84 72 LEU A O 1
ATOM 594 N N . SER A 1 73 ? -9.728 6.708 20.771 1.00 44.03 73 SER A N 1
ATOM 595 C CA . SER A 1 73 ? -10.569 6.748 21.975 1.00 44.03 73 SER A CA 1
ATOM 596 C C . SER A 1 73 ? -9.962 5.996 23.164 1.00 44.03 73 SER A C 1
ATOM 598 O O . SER A 1 73 ? -10.348 6.264 24.300 1.00 44.03 73 SER A O 1
ATOM 600 N N . SER A 1 74 ? -9.034 5.056 22.944 1.00 45.53 74 SER A N 1
ATOM 601 C CA . SER A 1 74 ? -8.473 4.247 24.036 1.00 45.53 74 SER A CA 1
ATOM 602 C C . SER A 1 74 ? -7.295 4.925 24.739 1.00 45.53 74 SER A C 1
ATOM 604 O O . SER A 1 74 ? -6.994 4.575 25.878 1.00 45.53 74 SER A O 1
ATOM 606 N N . SER A 1 75 ? -6.630 5.893 24.099 1.00 45.72 75 SER A N 1
ATOM 607 C CA . SER A 1 75 ? -5.480 6.582 24.702 1.00 45.72 75 SER A CA 1
ATOM 608 C C . SER A 1 75 ? -5.865 7.785 25.578 1.00 45.72 75 SER A C 1
ATOM 610 O O . SER A 1 75 ? -5.025 8.267 26.332 1.00 45.72 75 SER A O 1
ATOM 612 N N . THR A 1 76 ? -7.122 8.242 25.529 1.00 43.31 76 THR A N 1
ATOM 613 C CA . THR A 1 76 ? -7.663 9.319 26.389 1.00 43.31 76 THR A CA 1
ATOM 614 C C . THR A 1 76 ? -8.400 8.785 27.627 1.00 43.31 76 THR A C 1
ATOM 616 O O . THR A 1 76 ? -8.732 9.550 28.523 1.00 43.31 76 THR A O 1
ATOM 619 N N . ALA A 1 77 ? -8.614 7.470 27.740 1.00 42.12 77 ALA A N 1
ATOM 620 C CA . ALA A 1 77 ? -9.337 6.866 28.864 1.00 42.12 77 ALA A CA 1
ATOM 621 C C . ALA A 1 77 ? -8.446 6.467 30.061 1.00 42.12 77 ALA A C 1
ATOM 623 O O . ALA A 1 77 ? -8.931 5.833 30.994 1.00 42.12 77 ALA A O 1
ATOM 624 N N . ARG A 1 78 ? -7.145 6.800 30.053 1.00 41.00 78 ARG A N 1
ATOM 625 C CA . ARG A 1 78 ? -6.187 6.377 31.096 1.00 41.00 78 ARG A CA 1
ATOM 626 C C . ARG A 1 78 ? -5.490 7.539 31.814 1.00 41.00 78 ARG A C 1
ATOM 628 O O . ARG A 1 78 ? -4.349 7.399 32.242 1.00 41.00 78 ARG A O 1
ATOM 635 N N . SER A 1 79 ? -6.205 8.652 31.950 1.00 41.81 79 SER A N 1
ATOM 636 C CA . SER A 1 79 ? -5.846 9.776 32.821 1.00 41.81 79 SER A CA 1
ATOM 637 C C . SER A 1 79 ? -7.102 10.331 33.499 1.00 41.81 79 SER A C 1
ATOM 639 O O . SER A 1 79 ? -7.507 11.454 33.212 1.00 41.81 79 SER A O 1
ATOM 641 N N . LEU A 1 80 ? -7.737 9.525 34.352 1.00 40.47 80 LEU A N 1
ATOM 642 C CA . LEU A 1 80 ? -8.620 9.981 35.431 1.00 40.47 80 LEU A CA 1
ATOM 643 C C . LEU A 1 80 ? -8.341 9.131 36.671 1.00 40.47 80 LEU A C 1
ATOM 645 O O . LEU A 1 80 ? -8.207 7.898 36.497 1.00 40.47 80 LEU A O 1
#

Foldseek 3Di:
DDDPPPPPPPVDPDDPVVVVFKDKDKDKDFLVPVVVVVVCCVVCVVVQKDFDDWDDDNGMIMTMIMDTPVVVVVVVPPDD

Radius of gyration: 17.65 Å; chains: 1; bounding box: 54×16×50 Å

pLDDT: mean 78.88, std 19.32, range [40.47, 96.88]

Secondary structure (DSSP, 8-state):
---------TT-SS-HHHHTTEEEEEEEEETT-TTHHHHHHHHHHHTT-EEEEEEE-SSEEEEEEEEEGGGTTTSSSS--

Sequence (80 aa):
MARPSSSHDKTKPYPEAWEQVADLRVFRTTAREWDRLATWRADMTKRGWKLLRVTTDDVELVAVFGKTKSDLSSSTARSL